Protein AF-A0A0Q7EI76-F1 (afdb_monomer_lite)

Secondary structure (DSSP, 8-state):
----------------SEEEPS--BSSHHHHHHTPPPPPGGGB-TTS-B-SEEEEEEEE-SSSEEEEEEEE-TTSEEEEEETTT--B--TTSTTEEEEEE-PPPPP--PPPP---

Sequence (115 aa):
MSVFVSIAVASTAAAGIVWISRGSYSTAEEAHRNRAAAPARCLDDSGANACVAGLIAERGREGIMWSPVWATADSVTVCVDGVTAHRTGCDAPGAVRTIHIPPPTPLKSSPTPTP

Foldseek 3Di:
DDDDDDDPPPPPDPPAQKDWDDDKAPWQVVQVVPDDDDDPVQADPVGDGQWDWAWAWDQDPVGTIITTMTGHPPFDWFWAQRGPRHTDDCPDPRITIHTDDDPPDPPPPDPDPDD

pLDDT: mean 71.31, std 17.69, range [35.56, 90.12]

Structure (mmCIF, N/CA/C/O backbone):
data_AF-A0A0Q7EI76-F1
#
_entry.id   AF-A0A0Q7EI76-F1
#
loop_
_atom_site.group_PDB
_atom_site.id
_atom_site.type_symbol
_atom_site.label_atom_id
_atom_site.label_alt_id
_atom_site.label_comp_id
_atom_site.label_asym_id
_atom_site.label_entity_id
_atom_site.label_seq_id
_atom_site.pdbx_PDB_ins_code
_atom_site.Cartn_x
_atom_site.Cartn_y
_atom_site.Cartn_z
_atom_site.occupancy
_atom_site.B_iso_or_equiv
_atom_site.auth_seq_id
_atom_site.auth_comp_id
_atom_site.auth_asym_id
_atom_site.auth_atom_id
_atom_site.pdbx_PDB_model_num
ATOM 1 N N . MET A 1 1 ? 50.879 -29.923 3.669 1.00 36.25 1 MET A N 1
ATOM 2 C CA . MET A 1 1 ? 50.605 -28.512 3.323 1.00 36.25 1 MET A CA 1
ATOM 3 C C . MET A 1 1 ? 49.227 -28.470 2.689 1.00 36.25 1 MET A C 1
ATOM 5 O O . MET A 1 1 ? 49.097 -28.953 1.576 1.00 36.25 1 MET A O 1
ATOM 9 N N . SER A 1 2 ? 48.207 -27.989 3.400 1.00 35.56 2 SER A N 1
ATOM 10 C CA . SER A 1 2 ? 46.847 -27.878 2.854 1.00 35.56 2 SER A CA 1
ATOM 11 C C . SER A 1 2 ? 46.407 -26.424 2.944 1.00 35.56 2 SER A C 1
ATOM 13 O O . SER A 1 2 ? 46.380 -25.847 4.028 1.00 35.56 2 SER A O 1
ATOM 15 N N . VAL A 1 3 ? 46.147 -25.830 1.782 1.00 37.53 3 VAL A N 1
ATOM 16 C CA . VAL A 1 3 ? 45.704 -24.445 1.610 1.00 37.53 3 VAL A CA 1
ATOM 17 C C . VAL A 1 3 ? 44.208 -24.385 1.910 1.00 37.53 3 VAL A C 1
ATOM 19 O O . VAL A 1 3 ? 43.429 -25.092 1.276 1.00 37.53 3 VAL A O 1
ATOM 22 N N . PHE A 1 4 ? 43.800 -23.551 2.866 1.00 37.28 4 PHE A N 1
ATOM 23 C CA . PHE A 1 4 ? 42.390 -23.236 3.086 1.00 37.28 4 PHE A CA 1
ATOM 24 C C . PHE A 1 4 ? 42.001 -22.048 2.201 1.00 37.28 4 PHE A C 1
ATOM 26 O O . PHE A 1 4 ? 42.529 -20.949 2.355 1.00 37.28 4 PHE A O 1
ATOM 33 N N . VAL A 1 5 ? 41.087 -22.284 1.259 1.00 40.53 5 VAL A N 1
ATOM 34 C CA . VAL A 1 5 ? 40.412 -21.229 0.497 1.00 40.53 5 VAL A CA 1
ATOM 35 C C . VAL A 1 5 ? 39.282 -20.687 1.367 1.00 40.53 5 VAL A C 1
ATOM 37 O O . VAL A 1 5 ? 38.288 -21.370 1.605 1.00 40.53 5 VAL A O 1
ATOM 40 N N . SER A 1 6 ? 39.441 -19.460 1.857 1.00 38.81 6 SER A N 1
ATOM 41 C CA . SER A 1 6 ? 38.377 -18.738 2.552 1.00 38.81 6 SER A CA 1
ATOM 42 C C . SER A 1 6 ? 37.408 -18.162 1.524 1.00 38.81 6 SER A C 1
ATOM 44 O O . SER A 1 6 ? 37.702 -17.162 0.873 1.00 38.81 6 SER A O 1
ATOM 46 N N . ILE A 1 7 ? 36.242 -18.788 1.376 1.00 44.19 7 ILE A N 1
ATOM 47 C CA . ILE A 1 7 ? 35.116 -18.181 0.665 1.00 44.19 7 ILE A CA 1
ATOM 48 C C . ILE A 1 7 ? 34.524 -17.136 1.612 1.00 44.19 7 ILE A C 1
ATOM 50 O O . ILE A 1 7 ? 33.864 -17.475 2.593 1.00 44.19 7 ILE A O 1
ATOM 54 N N . ALA A 1 8 ? 34.797 -15.860 1.349 1.00 39.56 8 ALA A N 1
ATOM 55 C CA . ALA A 1 8 ? 34.111 -14.770 2.023 1.00 39.56 8 ALA A CA 1
ATOM 56 C C . ALA A 1 8 ? 32.652 -14.755 1.545 1.00 39.56 8 ALA A C 1
ATOM 58 O O . ALA A 1 8 ? 32.355 -14.309 0.438 1.00 39.56 8 ALA A O 1
ATOM 59 N N . VAL A 1 9 ? 31.735 -15.266 2.366 1.00 44.03 9 VAL A N 1
ATOM 60 C CA . VAL A 1 9 ? 30.308 -15.015 2.166 1.00 44.03 9 VAL A CA 1
ATOM 61 C C . VAL A 1 9 ? 30.071 -13.569 2.583 1.00 44.03 9 VAL A C 1
ATOM 63 O O . VAL A 1 9 ? 30.147 -13.232 3.764 1.00 44.03 9 VAL A O 1
ATOM 66 N N . ALA A 1 10 ? 29.847 -12.698 1.602 1.00 38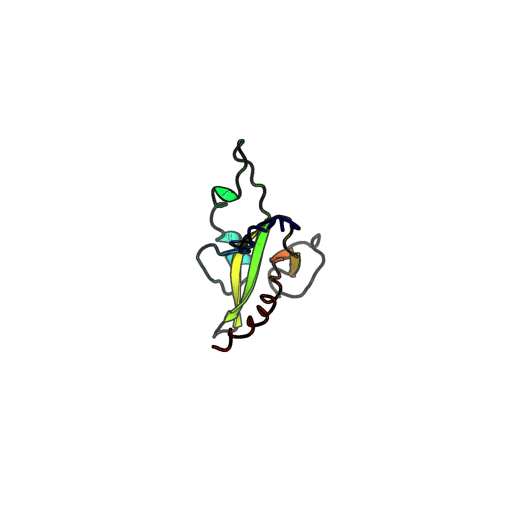.19 10 ALA A N 1
ATOM 67 C CA . ALA A 1 10 ? 29.403 -11.340 1.852 1.00 38.19 10 ALA A CA 1
ATOM 68 C C . ALA A 1 10 ? 28.037 -11.409 2.542 1.00 38.19 10 ALA A C 1
ATOM 70 O O . ALA A 1 10 ? 27.027 -11.738 1.922 1.00 38.19 10 ALA A O 1
ATOM 71 N N . SER A 1 11 ? 28.013 -11.130 3.841 1.00 39.22 11 SER A N 1
ATOM 72 C CA . SER A 1 11 ? 26.775 -10.912 4.576 1.00 39.22 11 SER A CA 1
ATOM 73 C C . SER A 1 11 ? 26.128 -9.642 4.036 1.00 39.22 11 SER A C 1
ATOM 75 O O . SER A 1 11 ? 26.438 -8.538 4.483 1.00 39.22 11 SER A O 1
ATOM 77 N N . THR A 1 12 ? 25.226 -9.772 3.065 1.00 41.28 12 THR A N 1
ATOM 78 C CA . THR A 1 12 ? 24.256 -8.716 2.797 1.00 41.28 12 THR A CA 1
ATOM 79 C C . THR A 1 12 ? 23.393 -8.601 4.040 1.00 41.28 12 THR A C 1
ATOM 81 O O . THR A 1 12 ? 22.529 -9.440 4.298 1.00 41.28 12 THR A O 1
ATOM 84 N N . ALA A 1 13 ? 23.659 -7.570 4.840 1.00 40.22 13 ALA A N 1
ATOM 85 C CA . ALA A 1 13 ? 22.666 -7.041 5.754 1.00 40.22 13 ALA A CA 1
ATOM 86 C C . ALA A 1 13 ? 21.336 -6.965 4.992 1.00 40.22 13 ALA A C 1
ATOM 88 O O . ALA A 1 13 ? 21.314 -6.465 3.865 1.00 40.22 13 ALA A O 1
ATOM 89 N N . ALA A 1 14 ? 20.250 -7.478 5.571 1.00 41.28 14 ALA A N 1
ATOM 90 C CA . ALA A 1 14 ? 18.901 -7.286 5.049 1.00 41.28 14 ALA A CA 1
ATOM 91 C C . ALA A 1 14 ? 18.532 -5.795 5.171 1.00 41.28 14 ALA A C 1
ATOM 93 O O . ALA A 1 14 ? 17.794 -5.369 6.056 1.00 41.28 14 ALA A O 1
ATOM 94 N N . ALA A 1 15 ? 19.143 -4.970 4.328 1.00 41.75 15 ALA A N 1
ATOM 95 C CA . ALA A 1 15 ? 18.955 -3.540 4.267 1.00 41.75 15 ALA A CA 1
ATOM 96 C C . ALA A 1 15 ? 17.793 -3.263 3.306 1.00 41.75 15 ALA A C 1
ATOM 98 O O . ALA A 1 15 ? 17.984 -3.122 2.104 1.00 41.75 15 ALA A O 1
ATOM 99 N N . GLY A 1 16 ? 16.585 -3.184 3.869 1.00 53.97 16 GLY A N 1
ATOM 100 C CA . GLY A 1 16 ? 15.403 -2.625 3.209 1.00 53.97 16 GLY A CA 1
ATOM 101 C C . GLY A 1 16 ? 14.515 -3.653 2.515 1.00 53.97 16 GLY A C 1
ATOM 102 O O . GLY A 1 16 ? 14.539 -3.765 1.301 1.00 53.97 16 GLY A O 1
ATOM 103 N N . ILE A 1 17 ? 13.693 -4.366 3.285 1.00 66.62 17 ILE A N 1
ATOM 104 C CA . ILE A 1 17 ? 12.576 -5.163 2.738 1.00 66.62 17 ILE A CA 1
ATOM 105 C C . ILE A 1 17 ? 11.302 -4.304 2.687 1.00 66.62 17 ILE A C 1
ATOM 107 O O . ILE A 1 17 ? 10.464 -4.452 1.804 1.00 66.62 17 ILE A O 1
ATOM 111 N N . VAL A 1 18 ? 11.182 -3.340 3.608 1.00 71.00 18 VAL A N 1
ATOM 112 C CA . VAL A 1 18 ? 10.023 -2.453 3.727 1.00 71.00 18 VAL A CA 1
ATOM 113 C C . VAL A 1 18 ? 10.476 -1.023 3.969 1.00 71.00 18 VAL A C 1
ATOM 115 O O . VAL A 1 18 ? 11.378 -0.761 4.766 1.00 71.00 18 VAL A O 1
ATOM 118 N N . TRP A 1 19 ? 9.822 -0.087 3.293 1.00 76.88 19 TRP A N 1
ATOM 119 C CA . TRP A 1 19 ? 10.089 1.333 3.412 1.00 76.88 19 TRP A CA 1
ATOM 120 C C . TRP A 1 19 ? 8.826 2.094 3.738 1.00 76.88 19 TRP A C 1
ATOM 122 O O . TRP A 1 19 ? 7.877 2.133 2.953 1.00 76.88 19 TRP A O 1
ATOM 132 N N . ILE A 1 20 ? 8.861 2.731 4.900 1.00 78.56 20 ILE A N 1
ATOM 133 C CA . ILE A 1 20 ? 7.754 3.515 5.413 1.00 78.56 20 ILE A CA 1
ATOM 134 C C . ILE A 1 20 ? 7.755 4.875 4.721 1.00 78.56 20 ILE A C 1
ATOM 136 O O . ILE A 1 20 ? 8.723 5.634 4.795 1.00 78.56 20 ILE A O 1
ATOM 140 N N . SER A 1 21 ? 6.672 5.162 4.003 1.00 77.19 21 SER A N 1
ATOM 141 C CA . SER A 1 21 ? 6.391 6.518 3.541 1.00 77.19 21 SER A CA 1
ATOM 142 C C . SER A 1 21 ? 5.934 7.379 4.718 1.00 77.19 21 SER A C 1
ATOM 144 O O . SER A 1 21 ? 5.438 6.865 5.716 1.00 77.19 21 SER A O 1
ATOM 146 N N . ARG A 1 22 ? 6.167 8.694 4.644 1.00 79.19 22 ARG A N 1
ATOM 147 C CA . ARG A 1 22 ? 5.867 9.600 5.762 1.00 79.19 22 ARG A CA 1
ATOM 148 C C . ARG A 1 22 ? 4.382 9.549 6.128 1.00 79.19 22 ARG A C 1
ATOM 150 O O . ARG A 1 22 ? 3.539 9.526 5.240 1.00 79.19 22 ARG A O 1
ATOM 157 N N . GLY A 1 23 ? 4.105 9.646 7.426 1.00 82.56 23 GLY A N 1
ATOM 158 C CA . GLY A 1 23 ? 2.753 9.754 7.968 1.00 82.56 23 GLY A CA 1
ATOM 159 C C . GLY A 1 23 ? 2.308 8.496 8.707 1.00 82.56 23 GLY A C 1
ATOM 160 O O . GLY A 1 23 ? 2.720 7.384 8.389 1.00 82.56 23 GLY A O 1
ATOM 161 N N . SER A 1 24 ? 1.475 8.703 9.719 1.00 87.50 24 SER A N 1
ATOM 162 C CA . SER A 1 24 ? 0.798 7.653 10.468 1.00 87.50 24 SER A CA 1
ATOM 163 C C . SER A 1 24 ? -0.639 8.112 10.679 1.00 87.50 24 SER A C 1
ATOM 165 O O . SER A 1 24 ? -0.856 9.249 11.099 1.00 87.50 24 SER A O 1
ATOM 167 N N . TYR A 1 25 ? -1.601 7.265 10.328 1.00 89.69 25 TYR A N 1
ATOM 168 C CA . TYR A 1 25 ? -3.006 7.647 10.183 1.00 89.69 25 TYR A CA 1
ATOM 169 C C . TYR A 1 25 ? -3.897 6.776 11.059 1.00 89.69 25 TYR A C 1
ATOM 171 O O . TYR A 1 25 ? -3.565 5.626 11.340 1.00 89.69 25 TYR A O 1
ATOM 179 N N . SER A 1 26 ? -5.041 7.305 11.483 1.00 88.25 26 SER A N 1
ATOM 180 C CA . SER A 1 26 ? -5.964 6.577 12.363 1.00 88.25 26 SER A CA 1
ATOM 181 C C . SER A 1 26 ? -6.775 5.508 11.622 1.00 88.25 26 SER A C 1
ATOM 183 O O . SER A 1 26 ? -7.326 4.609 12.253 1.00 88.25 26 SER A O 1
ATOM 185 N N . THR A 1 27 ? -6.813 5.553 10.285 1.00 85.44 27 THR A N 1
ATOM 186 C CA . THR A 1 27 ? -7.506 4.563 9.448 1.00 85.44 27 THR A CA 1
ATOM 187 C C . THR A 1 27 ? -6.622 4.052 8.309 1.00 85.44 27 THR A C 1
ATOM 189 O O . THR A 1 27 ? -5.779 4.777 7.770 1.00 85.44 27 THR A O 1
ATOM 192 N N . ALA A 1 28 ? -6.830 2.794 7.908 1.00 84.38 28 ALA A N 1
ATOM 193 C CA . ALA A 1 28 ? -6.106 2.190 6.789 1.00 84.38 28 ALA A CA 1
ATOM 194 C C . ALA A 1 28 ? -6.429 2.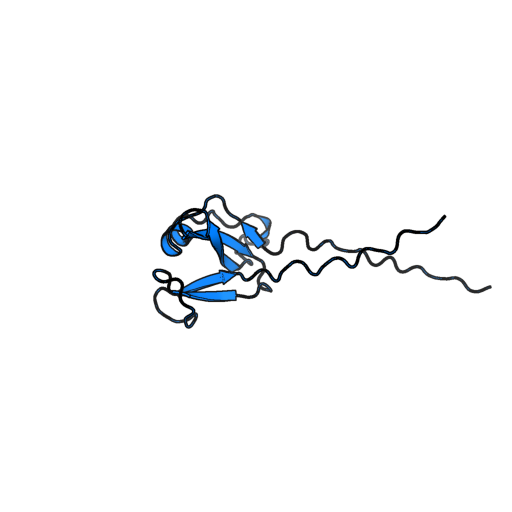893 5.461 1.00 84.38 28 ALA A C 1
ATOM 196 O O . ALA A 1 28 ? -5.552 3.094 4.622 1.00 84.38 28 ALA A O 1
ATOM 197 N N . GLU A 1 29 ? -7.680 3.311 5.280 1.00 83.75 29 GLU A N 1
ATOM 198 C CA . GLU A 1 29 ? -8.120 4.037 4.091 1.00 83.75 29 GLU A CA 1
ATOM 199 C C . GLU A 1 29 ? -7.416 5.399 3.943 1.00 83.75 29 GLU A C 1
ATOM 201 O O . GLU A 1 29 ? -6.932 5.747 2.863 1.00 83.75 29 GLU A O 1
ATOM 206 N N . GLU A 1 30 ? -7.292 6.160 5.034 1.00 87.38 30 GLU A N 1
ATOM 207 C CA . GLU A 1 30 ? -6.557 7.426 5.034 1.00 87.38 30 GLU A CA 1
ATOM 208 C C . GLU A 1 30 ? -5.068 7.217 4.740 1.00 87.38 30 GLU A C 1
ATOM 210 O O . GLU A 1 30 ? -4.506 7.931 3.905 1.00 87.38 30 GLU A O 1
ATOM 215 N N . ALA A 1 31 ? -4.448 6.196 5.339 1.00 88.75 31 ALA A N 1
ATOM 216 C CA . ALA A 1 31 ? -3.068 5.835 5.029 1.00 88.75 31 ALA A CA 1
ATOM 217 C C . ALA A 1 31 ? -2.886 5.446 3.556 1.00 88.75 31 ALA A C 1
ATOM 219 O O . ALA A 1 31 ? -1.883 5.801 2.937 1.00 88.75 31 ALA A O 1
ATOM 220 N N . HIS A 1 32 ? -3.859 4.744 2.971 1.00 84.56 32 HIS A N 1
ATOM 221 C CA . HIS A 1 32 ? -3.823 4.364 1.564 1.00 84.56 32 HIS A CA 1
ATOM 222 C C . HIS A 1 32 ? -3.885 5.585 0.637 1.00 84.56 32 HIS A C 1
ATOM 224 O O . HIS A 1 32 ? -3.078 5.683 -0.288 1.00 84.56 32 HIS A O 1
ATOM 230 N N . ARG A 1 33 ? -4.790 6.535 0.912 1.00 88.50 33 ARG A N 1
ATOM 231 C CA . ARG A 1 33 ? -4.937 7.772 0.124 1.00 88.50 33 ARG A CA 1
ATOM 232 C C . ARG A 1 33 ? -3.730 8.703 0.216 1.00 88.50 33 ARG A C 1
ATOM 234 O O . ARG A 1 33 ? -3.431 9.391 -0.753 1.00 88.50 33 ARG A O 1
ATOM 241 N N . ASN A 1 34 ? -3.039 8.724 1.354 1.00 90.12 34 ASN A N 1
ATOM 242 C CA . ASN A 1 34 ? -1.891 9.604 1.589 1.00 90.12 34 ASN A CA 1
ATOM 243 C C . ASN A 1 34 ? -0.533 8.946 1.289 1.00 90.12 34 ASN A C 1
ATOM 245 O O . ASN A 1 34 ? 0.518 9.438 1.704 1.00 90.12 34 ASN A O 1
ATOM 249 N N . ARG A 1 35 ? -0.525 7.821 0.571 1.00 87.00 35 ARG A N 1
ATOM 250 C CA . ARG A 1 35 ? 0.710 7.123 0.219 1.00 87.00 35 ARG A CA 1
ATOM 251 C C . ARG A 1 35 ? 1.578 7.983 -0.703 1.00 87.00 35 ARG A C 1
ATOM 253 O O . ARG A 1 35 ? 1.138 8.427 -1.761 1.00 87.00 35 ARG A O 1
ATOM 260 N N . ALA A 1 36 ? 2.846 8.155 -0.332 1.00 88.19 36 ALA A N 1
ATOM 261 C CA . ALA A 1 36 ? 3.824 8.805 -1.200 1.00 88.19 36 ALA A CA 1
ATOM 262 C C . ALA A 1 36 ? 4.114 7.962 -2.455 1.00 88.19 36 ALA A C 1
ATOM 264 O O . ALA A 1 36 ? 3.995 6.733 -2.433 1.00 88.19 36 ALA A O 1
ATOM 265 N N . ALA A 1 37 ? 4.565 8.620 -3.526 1.00 88.19 37 ALA A N 1
ATOM 266 C CA . ALA A 1 37 ? 5.026 7.947 -4.738 1.00 88.19 37 ALA A CA 1
ATOM 267 C C . ALA A 1 37 ? 6.064 6.852 -4.430 1.00 88.19 37 ALA A C 1
ATOM 269 O O . ALA A 1 37 ? 6.802 6.934 -3.440 1.00 88.19 37 ALA A O 1
ATOM 270 N N . ALA A 1 38 ? 6.114 5.828 -5.286 1.00 85.62 38 ALA A N 1
ATOM 271 C CA . ALA A 1 38 ? 7.090 4.757 -5.152 1.00 85.62 38 ALA A CA 1
ATOM 272 C C . ALA A 1 38 ? 8.516 5.343 -5.155 1.00 85.62 38 ALA A C 1
ATOM 274 O O . ALA A 1 38 ? 8.832 6.191 -5.994 1.00 85.62 38 ALA A O 1
ATOM 275 N N . PRO A 1 39 ? 9.385 4.940 -4.212 1.00 85.38 39 PRO A N 1
ATOM 276 C CA . PRO A 1 39 ? 10.768 5.398 -4.197 1.00 85.38 39 PRO A CA 1
ATOM 277 C C . PRO A 1 39 ? 11.501 4.883 -5.442 1.00 85.38 39 PRO A C 1
ATOM 279 O O . PRO A 1 39 ? 11.177 3.809 -5.933 1.00 85.38 39 PRO A O 1
ATOM 282 N N . ALA A 1 40 ? 12.535 5.589 -5.913 1.00 86.62 40 ALA A N 1
ATOM 283 C CA . ALA A 1 40 ? 13.234 5.256 -7.166 1.00 86.62 40 ALA A CA 1
ATOM 284 C C . ALA A 1 40 ? 13.712 3.794 -7.258 1.00 86.62 40 ALA A C 1
ATOM 286 O O . ALA A 1 40 ? 13.629 3.184 -8.310 1.00 86.62 40 ALA A O 1
ATOM 287 N N . ARG A 1 41 ? 14.131 3.197 -6.138 1.00 82.69 41 ARG A N 1
ATOM 288 C CA . ARG A 1 41 ? 14.526 1.776 -6.046 1.00 82.69 41 ARG A CA 1
ATOM 289 C C . ARG A 1 41 ? 13.404 0.766 -6.329 1.00 82.69 41 ARG A C 1
ATOM 291 O O . ARG A 1 41 ? 13.679 -0.417 -6.461 1.00 82.69 41 ARG A O 1
ATOM 298 N N . CYS A 1 42 ? 12.152 1.212 -6.306 1.00 84.69 42 CYS A N 1
ATOM 299 C CA . CYS A 1 42 ? 10.991 0.409 -6.661 1.00 84.69 42 CYS A CA 1
ATOM 300 C C . CYS A 1 42 ? 10.649 0.521 -8.145 1.00 84.69 42 CYS A C 1
ATOM 302 O O . CYS A 1 42 ? 9.743 -0.172 -8.589 1.00 84.69 42 CYS A O 1
ATOM 304 N N . LEU A 1 43 ? 11.325 1.394 -8.891 1.00 87.50 43 LEU A N 1
ATOM 305 C CA . LEU A 1 43 ? 11.121 1.573 -10.319 1.00 87.50 43 LEU A CA 1
ATOM 306 C C . LEU A 1 43 ? 12.189 0.776 -11.074 1.00 87.50 43 LEU A C 1
ATOM 308 O O . LEU A 1 43 ? 13.359 0.807 -10.694 1.00 87.50 43 LEU A O 1
ATOM 312 N N . ASP A 1 44 ? 11.785 0.055 -12.114 1.00 83.00 44 ASP A N 1
ATOM 313 C CA . ASP A 1 44 ? 12.715 -0.563 -13.061 1.00 83.00 44 ASP A CA 1
ATOM 314 C C . ASP A 1 44 ? 13.248 0.458 -14.085 1.00 83.00 44 ASP A C 1
ATOM 316 O O . ASP A 1 44 ? 12.896 1.641 -14.054 1.00 83.00 44 ASP A O 1
ATOM 320 N N . ASP A 1 45 ? 14.084 0.001 -15.020 1.00 85.56 45 ASP A N 1
ATOM 321 C CA . ASP A 1 45 ? 14.699 0.852 -16.050 1.00 85.56 45 ASP A CA 1
ATOM 322 C C . ASP A 1 45 ? 13.673 1.523 -16.986 1.00 85.56 45 ASP A C 1
ATOM 324 O O . ASP A 1 45 ? 13.985 2.514 -17.647 1.00 85.56 45 ASP A O 1
ATOM 328 N N . SER A 1 46 ? 12.438 1.009 -17.037 1.00 87.81 46 SER A N 1
ATOM 329 C CA . SER A 1 46 ? 11.323 1.596 -17.789 1.00 87.81 46 SER A CA 1
ATOM 330 C C . SER A 1 46 ? 10.472 2.565 -16.959 1.00 87.81 46 SER A C 1
ATOM 332 O O . SER A 1 46 ? 9.564 3.206 -17.490 1.00 87.81 46 SER A O 1
ATOM 334 N N . GLY A 1 47 ? 10.761 2.694 -15.661 1.00 83.00 47 GLY A N 1
ATOM 335 C CA . GLY A 1 47 ? 9.977 3.474 -14.710 1.00 83.00 47 GLY A CA 1
ATOM 336 C C . GLY A 1 47 ? 8.749 2.739 -14.165 1.00 83.00 47 GLY A C 1
ATOM 337 O O . GLY A 1 47 ? 7.935 3.356 -13.474 1.00 83.00 47 GLY A O 1
ATOM 338 N N . ALA A 1 48 ? 8.587 1.443 -14.450 1.00 84.50 48 ALA A N 1
ATOM 339 C CA . ALA A 1 48 ? 7.487 0.650 -13.919 1.00 84.50 48 ALA A CA 1
ATOM 340 C C . ALA A 1 48 ? 7.771 0.211 -12.475 1.00 84.50 48 ALA A C 1
ATOM 342 O O . ALA A 1 48 ? 8.890 -0.139 -12.107 1.00 84.50 48 ALA A O 1
ATOM 343 N N . ASN A 1 49 ? 6.737 0.249 -11.631 1.00 84.06 49 ASN A N 1
ATOM 344 C CA . ASN A 1 49 ? 6.868 -0.095 -10.220 1.00 84.06 49 ASN A CA 1
ATOM 345 C C . ASN A 1 49 ? 6.899 -1.622 -10.009 1.00 84.06 49 ASN A C 1
ATOM 347 O O . ASN A 1 49 ? 5.893 -2.298 -10.216 1.00 84.06 49 ASN A O 1
ATOM 351 N N . ALA A 1 50 ? 8.026 -2.129 -9.510 1.00 83.69 50 ALA A N 1
ATOM 352 C CA . ALA A 1 50 ? 8.270 -3.528 -9.160 1.00 83.69 50 ALA A CA 1
ATOM 353 C C . ALA A 1 50 ? 7.984 -3.857 -7.678 1.00 83.69 50 ALA A C 1
ATOM 355 O O . ALA A 1 50 ? 8.009 -5.022 -7.280 1.00 83.69 50 ALA A O 1
ATOM 356 N N . CYS A 1 51 ? 7.710 -2.850 -6.842 1.00 85.19 51 CYS A N 1
ATOM 357 C CA . CYS A 1 51 ? 7.367 -3.046 -5.434 1.00 85.19 51 CYS A CA 1
ATOM 358 C C . CYS A 1 51 ? 5.865 -3.258 -5.215 1.00 85.19 51 CYS A C 1
ATOM 360 O O . CYS A 1 51 ? 5.008 -2.778 -5.962 1.00 85.19 51 CYS A O 1
ATOM 362 N N . VAL A 1 52 ? 5.539 -3.888 -4.090 1.00 82.31 52 VAL A N 1
ATOM 363 C CA . VAL A 1 52 ? 4.178 -3.995 -3.575 1.00 82.31 52 VAL A CA 1
ATOM 364 C C . VAL A 1 52 ? 3.890 -2.817 -2.657 1.00 82.31 52 VAL A C 1
ATOM 366 O O . VAL A 1 52 ? 4.630 -2.516 -1.720 1.00 82.31 52 VAL A O 1
ATOM 369 N N . ALA A 1 53 ? 2.772 -2.157 -2.922 1.00 84.94 53 ALA A N 1
ATOM 370 C CA . ALA A 1 53 ? 2.258 -1.109 -2.066 1.00 84.94 53 ALA A CA 1
ATOM 371 C C . ALA A 1 53 ? 1.407 -1.729 -0.947 1.00 84.94 53 ALA A C 1
ATOM 373 O O . ALA A 1 53 ? 0.495 -2.514 -1.219 1.00 84.94 53 ALA A O 1
ATOM 374 N N . GLY A 1 54 ? 1.661 -1.351 0.303 1.00 86.31 54 GLY A N 1
ATOM 375 C CA . GLY A 1 54 ? 0.932 -1.882 1.453 1.00 86.31 54 GLY A CA 1
ATOM 376 C C . GLY A 1 54 ? 0.835 -0.888 2.601 1.00 86.31 54 GLY A C 1
ATOM 377 O O . GLY A 1 54 ? 1.091 0.305 2.418 1.00 86.31 54 GLY A O 1
ATOM 378 N N . LEU A 1 55 ? 0.429 -1.383 3.766 1.00 87.44 55 LEU A N 1
ATOM 379 C CA . LEU A 1 55 ? 0.376 -0.655 5.031 1.00 87.44 55 LEU A CA 1
ATOM 380 C C . LEU A 1 55 ? 0.997 -1.496 6.157 1.00 87.44 55 LEU A C 1
ATOM 382 O O . LEU A 1 55 ? 0.908 -2.722 6.137 1.00 87.44 55 LEU A O 1
ATOM 386 N N . ILE A 1 56 ? 1.562 -0.848 7.168 1.00 84.25 56 ILE A N 1
ATOM 387 C CA . ILE A 1 56 ? 1.875 -1.474 8.457 1.00 84.25 56 ILE A CA 1
ATOM 388 C C . ILE A 1 56 ? 0.873 -0.944 9.478 1.00 84.25 56 ILE A C 1
ATOM 390 O O . ILE A 1 56 ? 0.658 0.264 9.565 1.00 84.25 56 ILE A O 1
ATOM 394 N N . ALA A 1 57 ? 0.265 -1.856 10.231 1.00 83.62 57 ALA A N 1
ATOM 395 C CA . ALA A 1 57 ? -0.558 -1.534 11.386 1.00 83.62 57 ALA A CA 1
ATOM 396 C C . ALA A 1 57 ? 0.306 -1.610 12.648 1.00 83.62 57 ALA A C 1
ATOM 398 O O . ALA A 1 57 ? 0.866 -2.665 12.948 1.00 83.62 57 ALA A O 1
ATOM 399 N N . GLU A 1 58 ? 0.396 -0.520 13.400 1.00 80.56 58 GLU A N 1
ATOM 400 C CA . GLU A 1 58 ? 1.148 -0.455 14.654 1.00 80.56 58 GLU A CA 1
ATOM 401 C C . GLU A 1 58 ? 0.250 0.042 15.782 1.00 80.56 58 GLU A C 1
ATOM 403 O O . GLU A 1 58 ? -0.648 0.854 15.576 1.00 80.56 58 GLU A O 1
ATOM 408 N N . ARG A 1 59 ? 0.478 -0.427 17.010 1.00 79.25 59 ARG A N 1
ATOM 409 C CA . ARG A 1 59 ? -0.231 0.119 18.171 1.00 79.25 59 ARG A CA 1
ATOM 410 C C . ARG A 1 59 ? 0.368 1.486 18.520 1.00 79.25 59 ARG A C 1
ATOM 412 O O . ARG A 1 59 ? 1.482 1.558 19.032 1.00 79.25 59 ARG A O 1
ATOM 419 N N . GLY A 1 60 ? -0.383 2.552 18.263 1.00 76.50 60 GLY A N 1
ATOM 420 C CA . GLY A 1 60 ? -0.104 3.907 18.731 1.00 76.50 60 GLY A CA 1
ATOM 421 C C . GLY A 1 60 ? -0.727 4.198 20.100 1.00 76.50 60 GLY A C 1
ATOM 422 O O . GLY A 1 60 ? -1.337 3.331 20.728 1.00 76.50 60 GLY A O 1
ATOM 423 N N . ARG A 1 61 ? -0.583 5.445 20.571 1.00 77.62 61 ARG A N 1
ATOM 424 C CA . ARG A 1 61 ? -1.148 5.889 21.863 1.00 77.62 61 ARG A CA 1
ATOM 425 C C . ARG A 1 61 ? -2.678 5.895 21.886 1.00 77.62 61 ARG A C 1
ATOM 427 O O . ARG A 1 61 ? -3.256 5.644 22.935 1.00 77.62 61 ARG A O 1
ATOM 434 N N . GLU A 1 62 ? -3.306 6.180 20.751 1.00 80.06 62 GLU A N 1
ATOM 435 C CA . GLU A 1 62 ? -4.760 6.374 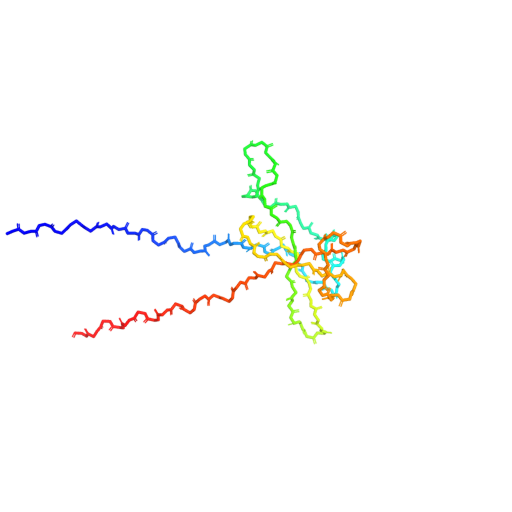20.632 1.00 80.06 62 GLU A CA 1
ATOM 436 C C . GLU A 1 62 ? -5.484 5.160 20.024 1.00 80.06 62 GLU A C 1
ATOM 438 O O . GLU A 1 62 ? -6.707 5.146 19.939 1.00 80.06 62 GLU A O 1
ATOM 443 N N . GLY A 1 63 ? -4.750 4.121 19.612 1.00 82.56 63 GLY A N 1
ATOM 444 C CA . GLY A 1 63 ? -5.316 2.962 18.926 1.00 82.56 63 GLY A CA 1
ATOM 445 C C . GLY A 1 63 ? -4.348 2.343 17.925 1.00 82.56 63 GLY A C 1
ATOM 446 O O . GLY A 1 63 ? -3.135 2.525 18.024 1.00 82.56 63 GLY A O 1
ATOM 447 N N . ILE A 1 64 ? -4.876 1.581 16.967 1.00 83.38 64 ILE A N 1
ATOM 448 C CA . ILE A 1 64 ? -4.080 1.104 15.831 1.00 83.38 64 ILE A CA 1
ATOM 449 C C . ILE A 1 64 ? -3.855 2.275 14.876 1.00 83.38 64 ILE A C 1
ATOM 451 O O . ILE A 1 64 ? -4.808 2.912 14.439 1.00 83.38 64 ILE A O 1
ATOM 455 N N . MET A 1 65 ? -2.594 2.519 14.546 1.00 87.00 65 MET A N 1
ATOM 456 C CA . MET A 1 65 ? -2.153 3.512 13.581 1.00 87.00 65 MET A CA 1
ATOM 457 C C . MET A 1 65 ? -1.619 2.818 12.331 1.00 87.00 65 MET A C 1
ATOM 459 O O . MET A 1 65 ? -1.020 1.743 12.402 1.00 87.00 65 MET A O 1
ATOM 463 N N . TRP A 1 66 ? -1.828 3.447 11.183 1.00 88.12 66 TRP A N 1
ATOM 464 C CA . TRP A 1 66 ? -1.546 2.886 9.870 1.00 88.12 66 TRP A CA 1
ATOM 465 C C . TRP A 1 66 ? -0.466 3.696 9.177 1.00 88.12 66 TRP A C 1
ATOM 467 O O . TRP A 1 66 ? -0.635 4.890 8.936 1.00 88.12 66 TRP A O 1
ATOM 477 N N . SER A 1 67 ? 0.629 3.034 8.829 1.00 89.00 67 SER A N 1
ATOM 478 C CA . SER A 1 67 ? 1.766 3.646 8.146 1.00 89.00 67 SER A CA 1
ATOM 479 C C . SER A 1 67 ? 1.844 3.099 6.719 1.00 89.00 67 SER A C 1
ATOM 481 O O . SER A 1 67 ? 1.979 1.884 6.544 1.00 89.00 67 SER A O 1
ATOM 483 N N . PRO A 1 68 ? 1.735 3.938 5.674 1.00 89.38 68 PRO A N 1
ATOM 484 C CA . PRO A 1 68 ? 1.834 3.468 4.302 1.00 89.38 68 PRO A CA 1
ATOM 485 C C . PRO A 1 68 ? 3.261 3.063 3.960 1.00 89.38 68 PRO A C 1
ATOM 487 O O . PRO A 1 68 ? 4.220 3.757 4.308 1.00 89.38 68 PRO A O 1
ATOM 490 N N . VAL A 1 69 ? 3.407 1.946 3.249 1.00 87.88 69 VAL A N 1
ATOM 491 C CA . VAL A 1 69 ? 4.718 1.386 2.919 1.00 87.88 69 VAL A CA 1
ATOM 492 C C . VAL A 1 69 ? 4.818 0.914 1.476 1.00 87.88 69 VAL A C 1
ATOM 494 O O . VAL A 1 69 ? 3.826 0.547 0.840 1.00 87.88 69 VAL A O 1
ATOM 497 N N . TRP A 1 70 ? 6.055 0.876 0.998 1.00 86.44 70 TRP A N 1
ATOM 498 C CA . TRP A 1 70 ? 6.470 0.129 -0.181 1.00 86.44 70 TRP A CA 1
ATOM 499 C C . TRP A 1 70 ? 7.340 -1.031 0.274 1.00 86.44 70 TRP A C 1
ATOM 501 O O . TRP A 1 70 ? 8.183 -0.844 1.150 1.00 86.44 70 TRP A O 1
ATOM 511 N N . ALA A 1 71 ? 7.152 -2.208 -0.304 1.00 82.12 71 ALA A N 1
ATOM 512 C CA . ALA A 1 71 ? 7.977 -3.363 0.004 1.00 82.12 71 ALA A CA 1
ATOM 513 C C . ALA A 1 71 ? 8.295 -4.177 -1.241 1.00 82.12 71 ALA A C 1
ATOM 515 O O . ALA A 1 71 ? 7.619 -4.075 -2.266 1.00 82.12 71 ALA A O 1
ATOM 516 N N . THR A 1 72 ? 9.331 -4.992 -1.142 1.00 78.19 72 THR A N 1
ATOM 517 C CA . THR A 1 72 ? 9.700 -5.947 -2.183 1.00 78.19 72 THR A CA 1
ATOM 518 C C . THR A 1 72 ? 8.633 -7.042 -2.325 1.00 78.19 72 THR A C 1
ATOM 520 O O . THR A 1 72 ? 7.878 -7.328 -1.391 1.00 78.19 72 THR A O 1
ATOM 523 N N . ALA A 1 73 ? 8.516 -7.629 -3.521 1.00 68.00 73 ALA A N 1
ATOM 524 C CA . ALA A 1 73 ? 7.451 -8.585 -3.858 1.00 68.00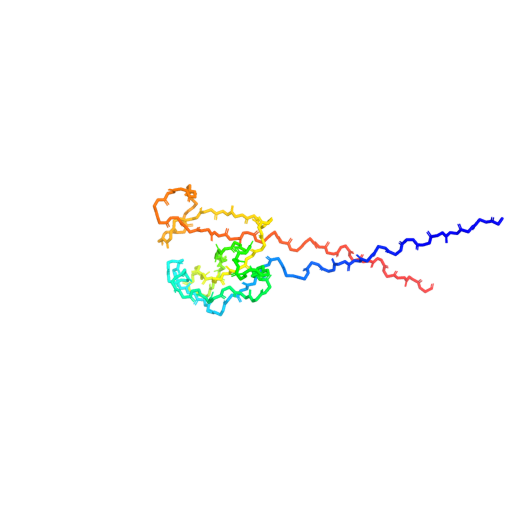 73 ALA A CA 1
ATOM 525 C C . ALA A 1 73 ? 7.479 -9.895 -3.044 1.00 68.00 73 ALA A C 1
ATOM 527 O O . ALA A 1 73 ? 6.478 -10.602 -2.983 1.00 68.00 73 ALA A O 1
ATOM 528 N N . ASP A 1 74 ? 8.603 -10.198 -2.401 1.00 66.38 74 ASP A N 1
ATOM 529 C CA . ASP A 1 74 ? 8.812 -11.312 -1.468 1.00 66.38 74 ASP A CA 1
ATOM 530 C C . ASP A 1 74 ? 8.241 -11.055 -0.059 1.00 66.38 74 ASP A C 1
ATOM 532 O 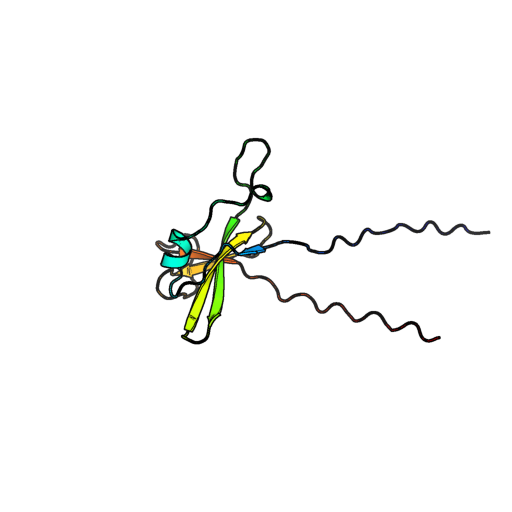O . ASP A 1 74 ? 8.256 -11.944 0.793 1.00 66.38 74 ASP A O 1
ATOM 536 N N . SER A 1 75 ? 7.708 -9.860 0.203 1.00 66.88 75 SER A N 1
ATOM 537 C CA . SER A 1 75 ? 7.127 -9.523 1.501 1.00 66.88 75 SER A CA 1
ATOM 538 C C . SER A 1 75 ? 5.818 -10.270 1.766 1.00 66.88 75 SER A C 1
ATOM 540 O O . SER A 1 75 ? 4.916 -10.314 0.926 1.00 66.88 75 SER A O 1
ATOM 542 N N . VAL A 1 76 ? 5.671 -10.809 2.981 1.00 66.56 76 VAL A N 1
ATOM 543 C CA . VAL A 1 76 ? 4.441 -11.489 3.407 1.00 66.56 76 VAL A CA 1
ATOM 544 C C . VAL A 1 76 ? 3.317 -10.465 3.525 1.00 66.56 76 VAL A C 1
ATOM 546 O O . VAL A 1 76 ? 3.365 -9.554 4.355 1.00 66.56 76 VAL A O 1
ATOM 549 N N . THR A 1 77 ? 2.284 -10.630 2.702 1.00 70.44 77 THR A N 1
ATOM 550 C CA . THR A 1 77 ? 1.110 -9.757 2.700 1.00 70.44 77 THR A CA 1
ATOM 551 C C . THR A 1 77 ? -0.092 -10.457 3.327 1.00 70.44 77 THR A C 1
ATOM 553 O O . THR A 1 77 ? -0.392 -11.613 3.035 1.00 70.44 77 THR A O 1
ATOM 556 N N . VAL A 1 78 ? -0.792 -9.748 4.210 1.00 77.38 78 VAL A N 1
ATOM 557 C CA . VAL A 1 78 ? -2.106 -10.132 4.742 1.00 77.38 78 VAL A CA 1
ATOM 558 C C . VAL A 1 78 ? -3.091 -9.052 4.314 1.00 77.38 78 VAL A C 1
ATOM 560 O O . VAL A 1 78 ? -2.712 -7.897 4.185 1.00 77.38 78 VAL A O 1
ATOM 563 N N . CYS A 1 79 ? -4.348 -9.390 4.052 1.00 81.31 79 CYS A N 1
ATOM 564 C CA . CYS A 1 79 ? -5.353 -8.388 3.709 1.00 81.31 79 CYS A CA 1
ATOM 565 C C . CYS A 1 79 ? -6.307 -8.165 4.873 1.00 81.31 79 CYS A C 1
ATOM 567 O O . CYS A 1 79 ? -6.727 -9.112 5.546 1.00 81.31 79 CYS A O 1
ATOM 569 N N . VAL A 1 80 ? -6.618 -6.896 5.116 1.00 79.38 80 VAL A N 1
ATOM 570 C CA . VAL A 1 80 ? -7.574 -6.467 6.134 1.00 79.38 80 VAL A CA 1
ATOM 571 C C . VAL A 1 80 ? -8.626 -5.572 5.506 1.00 79.38 80 VAL A C 1
ATOM 573 O O . VAL A 1 80 ? -8.360 -4.906 4.508 1.00 79.38 80 VAL A O 1
ATOM 576 N N . ASP A 1 81 ? -9.815 -5.551 6.083 1.00 81.50 81 ASP A N 1
ATOM 577 C CA . ASP A 1 81 ? -10.831 -4.569 5.739 1.00 81.50 81 ASP A CA 1
ATOM 578 C C . ASP A 1 81 ? -10.340 -3.157 6.106 1.00 81.50 81 ASP A C 1
ATOM 580 O O . ASP A 1 81 ? -9.850 -2.928 7.215 1.00 81.50 81 ASP A O 1
ATOM 584 N N . GLY A 1 82 ? -10.443 -2.214 5.167 1.00 71.12 82 GLY A N 1
ATOM 585 C CA . GLY A 1 82 ? -9.898 -0.863 5.321 1.00 71.12 82 GLY A CA 1
ATOM 586 C C . GLY A 1 82 ? -10.564 -0.017 6.413 1.00 71.12 82 GLY A C 1
ATOM 587 O O . GLY A 1 82 ? -9.988 0.991 6.828 1.00 71.12 82 GLY A O 1
ATOM 588 N N . VAL A 1 83 ? -11.746 -0.423 6.888 1.00 74.50 83 VAL A N 1
ATOM 589 C CA . VAL A 1 83 ? -12.526 0.294 7.908 1.00 74.50 83 VAL A CA 1
ATOM 590 C C . VAL A 1 83 ? -12.323 -0.326 9.289 1.00 74.50 83 VAL A C 1
ATOM 592 O O . VAL A 1 83 ? -12.056 0.375 10.260 1.00 74.50 83 VAL A O 1
ATOM 595 N N . THR A 1 84 ? -12.440 -1.647 9.382 1.00 75.94 84 THR A N 1
ATOM 596 C CA . THR A 1 84 ? -12.467 -2.391 10.648 1.00 75.94 84 THR A CA 1
ATOM 597 C C . THR A 1 84 ? -11.138 -3.038 11.012 1.00 75.94 84 THR A C 1
ATOM 599 O O . THR A 1 84 ? -10.977 -3.500 12.139 1.00 75.94 84 THR A O 1
ATOM 602 N N . ALA A 1 85 ? -10.188 -3.098 10.073 1.00 73.56 85 ALA A N 1
ATOM 603 C CA . ALA A 1 85 ? -8.903 -3.775 10.229 1.00 73.56 85 ALA A CA 1
ATOM 604 C C . ALA A 1 85 ? -8.987 -5.287 10.506 1.00 73.56 85 ALA A C 1
ATOM 606 O O . ALA A 1 85 ? -7.989 -5.911 10.880 1.00 73.56 85 ALA A O 1
ATOM 607 N N . HIS A 1 86 ? -10.153 -5.904 10.302 1.00 75.94 86 HIS A N 1
ATOM 608 C CA . HIS A 1 86 ? -10.300 -7.349 10.409 1.00 75.94 86 HIS A CA 1
ATOM 609 C C . HIS A 1 86 ? -9.711 -8.053 9.193 1.00 75.94 86 HIS A C 1
ATOM 611 O O . HIS A 1 86 ? -9.835 -7.585 8.063 1.00 75.94 86 HIS A O 1
ATOM 617 N N . ARG A 1 87 ? -9.083 -9.211 9.424 1.00 79.75 87 ARG A N 1
ATOM 618 C CA . ARG A 1 87 ? -8.545 -10.042 8.345 1.00 79.75 87 ARG A CA 1
ATOM 619 C C . ARG A 1 87 ? -9.668 -10.438 7.385 1.00 79.75 87 ARG A C 1
ATOM 621 O O . ARG A 1 87 ? -10.705 -10.929 7.821 1.00 79.75 87 ARG A O 1
ATOM 628 N N . THR A 1 88 ? -9.428 -10.259 6.092 1.00 82.75 88 THR A N 1
ATOM 629 C CA . THR A 1 88 ? -10.389 -10.550 5.021 1.00 82.75 88 THR A CA 1
ATOM 630 C C . THR A 1 88 ? -9.679 -11.153 3.803 1.00 82.75 88 THR A C 1
ATOM 632 O O . THR A 1 88 ? -8.448 -11.259 3.780 1.00 82.75 88 THR A O 1
ATOM 635 N N . GLY A 1 89 ? -10.447 -11.583 2.800 1.00 81.88 89 GLY A N 1
ATOM 636 C CA . GLY A 1 89 ? -9.913 -11.987 1.497 1.00 81.88 89 GLY A CA 1
ATOM 637 C C . GLY A 1 89 ? -9.303 -10.793 0.760 1.00 81.88 89 GLY A C 1
ATOM 638 O O . GLY A 1 89 ? -9.842 -9.691 0.803 1.00 81.88 89 GLY A O 1
ATOM 639 N N . CYS A 1 90 ? -8.166 -10.979 0.087 1.00 81.62 90 CYS A N 1
ATOM 640 C CA . CYS A 1 90 ? -7.504 -9.891 -0.651 1.00 81.62 90 CYS A CA 1
ATOM 641 C C . CYS A 1 90 ? -8.289 -9.394 -1.876 1.00 81.62 90 CYS A C 1
ATOM 643 O O . CYS A 1 90 ? -7.974 -8.339 -2.417 1.00 81.62 90 CYS A O 1
ATOM 645 N N . ASP A 1 91 ? -9.266 -10.176 -2.317 1.00 85.19 91 ASP A N 1
ATOM 646 C CA . ASP A 1 91 ? -10.226 -9.910 -3.383 1.00 85.19 91 ASP A CA 1
ATOM 647 C C . ASP A 1 91 ? -11.517 -9.240 -2.879 1.00 85.19 91 ASP A C 1
ATOM 649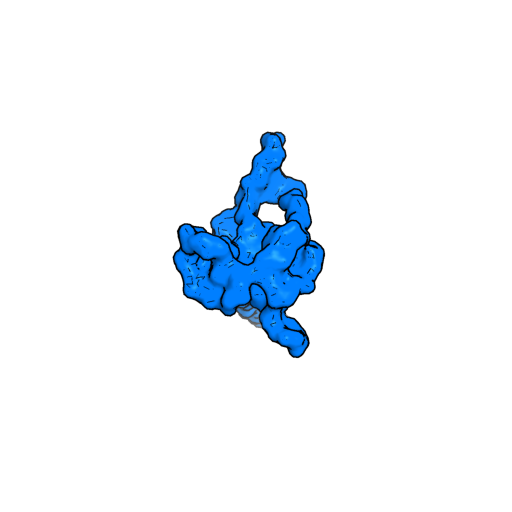 O O . ASP A 1 91 ? -12.348 -8.824 -3.687 1.00 85.19 91 ASP A O 1
ATOM 653 N N . ALA A 1 92 ? -11.691 -9.096 -1.560 1.00 84.06 92 ALA A N 1
ATOM 654 C CA . ALA A 1 92 ? -12.862 -8.444 -0.993 1.00 84.06 92 ALA A CA 1
ATOM 655 C C . ALA A 1 92 ? -12.878 -6.931 -1.313 1.00 84.06 92 ALA A C 1
ATOM 657 O O . ALA A 1 92 ? -11.833 -6.270 -1.255 1.00 84.06 92 ALA A O 1
ATOM 658 N N . PRO A 1 93 ? -14.054 -6.338 -1.599 1.00 79.00 93 PRO A N 1
ATOM 659 C CA . PRO A 1 93 ? -14.186 -4.890 -1.743 1.00 79.00 93 PRO A CA 1
ATOM 660 C C . PRO A 1 93 ? -13.685 -4.162 -0.490 1.00 79.00 93 PRO A C 1
ATOM 662 O O . PRO A 1 93 ? -14.064 -4.516 0.622 1.00 79.00 93 PRO A O 1
ATOM 665 N N . GLY A 1 94 ? -12.832 -3.149 -0.664 1.00 73.25 94 GLY A N 1
ATOM 666 C CA . GLY A 1 94 ? -12.268 -2.388 0.460 1.00 73.25 94 GLY A CA 1
ATOM 667 C C . GLY A 1 94 ? -11.118 -3.083 1.201 1.00 73.25 94 GLY A C 1
ATOM 668 O O . GLY A 1 94 ? -10.645 -2.558 2.210 1.00 73.25 94 GLY A O 1
ATOM 669 N N . ALA A 1 95 ? -10.634 -4.229 0.709 1.00 80.75 95 ALA A N 1
ATOM 670 C CA . ALA A 1 95 ? -9.455 -4.880 1.260 1.00 80.75 95 ALA A CA 1
ATOM 671 C C . ALA A 1 95 ? -8.191 -4.036 1.038 1.00 80.75 95 ALA A C 1
ATOM 673 O O . ALA A 1 95 ? -7.896 -3.575 -0.067 1.00 80.75 95 ALA A O 1
ATOM 674 N N . VAL A 1 96 ? -7.393 -3.894 2.094 1.00 78.38 96 VAL A N 1
ATOM 675 C CA . VAL A 1 96 ? -6.093 -3.231 2.064 1.00 78.38 96 VAL A CA 1
ATOM 676 C C . VAL A 1 96 ? -4.999 -4.234 2.407 1.00 78.38 96 VAL A C 1
ATOM 678 O O . VAL A 1 96 ? -5.077 -4.957 3.401 1.00 78.38 96 VAL A O 1
ATOM 681 N N . ARG A 1 97 ? -3.950 -4.271 1.576 1.00 80.81 97 ARG A N 1
ATOM 682 C CA . ARG A 1 97 ? -2.765 -5.102 1.820 1.00 80.81 97 ARG A CA 1
ATOM 683 C C . ARG A 1 97 ? -1.960 -4.536 2.981 1.00 80.81 97 ARG A C 1
ATOM 685 O O . ARG A 1 97 ? -1.443 -3.421 2.903 1.00 80.81 97 ARG A O 1
ATOM 692 N N . THR A 1 98 ? -1.809 -5.334 4.022 1.00 79.25 98 THR A N 1
ATOM 693 C CA . THR A 1 98 ? -0.876 -5.112 5.116 1.00 79.25 98 THR A CA 1
ATOM 694 C C . THR A 1 98 ? 0.370 -5.947 4.903 1.00 79.25 98 THR A C 1
ATOM 696 O O . THR A 1 98 ? 0.312 -7.066 4.391 1.00 79.25 98 THR A O 1
ATOM 699 N N . ILE A 1 99 ? 1.516 -5.381 5.254 1.00 76.31 99 ILE A N 1
ATOM 700 C CA . ILE A 1 99 ? 2.799 -6.059 5.128 1.00 76.31 99 ILE A CA 1
ATOM 701 C C . ILE A 1 99 ? 3.211 -6.515 6.513 1.00 76.31 99 ILE A C 1
ATOM 703 O O . ILE A 1 99 ? 3.418 -5.698 7.410 1.00 76.31 99 ILE A O 1
ATOM 707 N N . HIS A 1 100 ? 3.292 -7.831 6.689 1.00 67.44 100 HIS A N 1
ATOM 708 C CA . HIS A 1 100 ? 3.812 -8.406 7.913 1.00 67.44 100 HIS A CA 1
ATOM 709 C C . HIS A 1 100 ? 5.330 -8.489 7.798 1.00 67.44 100 HIS A C 1
ATOM 711 O O . HIS A 1 100 ? 5.862 -9.277 7.017 1.00 67.44 100 HIS A O 1
ATOM 717 N N . ILE A 1 101 ? 6.027 -7.666 8.576 1.00 58.78 101 ILE A N 1
ATOM 718 C CA . ILE A 1 101 ? 7.470 -7.799 8.745 1.00 58.78 101 ILE A CA 1
ATOM 719 C C . ILE A 1 101 ? 7.669 -8.896 9.795 1.00 58.78 101 ILE A C 1
ATOM 721 O O . ILE A 1 101 ? 7.246 -8.691 10.937 1.00 58.78 101 ILE A O 1
ATOM 725 N N . PRO A 1 102 ? 8.255 -10.062 9.457 1.00 51.41 102 PRO A N 1
ATOM 726 C CA . PRO A 1 102 ? 8.624 -11.020 10.488 1.00 51.41 102 PRO A CA 1
ATOM 727 C C . PRO A 1 102 ? 9.554 -10.319 11.490 1.00 51.41 102 PRO A C 1
ATOM 729 O O . PRO A 1 102 ? 10.360 -9.477 11.078 1.00 51.41 102 PRO A O 1
ATOM 732 N N . PRO A 1 103 ? 9.454 -10.615 12.799 1.00 45.44 103 PRO A N 1
ATOM 733 C CA . PRO A 1 103 ? 10.367 -10.030 13.771 1.00 45.44 103 PRO A CA 1
ATOM 734 C C . PRO A 1 103 ? 11.808 -10.281 13.311 1.00 45.44 103 PRO A C 1
ATOM 736 O O . PRO A 1 103 ? 12.077 -11.359 12.769 1.00 45.44 103 PRO A O 1
ATOM 739 N N . PRO A 1 104 ? 12.734 -9.317 13.494 1.00 44.62 104 PRO A N 1
ATOM 740 C CA . PRO A 1 104 ? 14.128 -9.552 13.159 1.00 44.62 104 PRO A CA 1
ATOM 741 C C . PRO A 1 104 ? 14.558 -10.819 13.889 1.00 44.62 104 PRO A C 1
ATOM 743 O O . PRO A 1 104 ? 14.431 -10.905 15.113 1.00 44.62 104 PRO A O 1
ATOM 746 N N . THR A 1 105 ? 15.004 -11.828 13.139 1.00 43.72 105 THR A N 1
ATOM 747 C CA . THR A 1 105 ? 15.574 -13.035 13.729 1.00 43.72 105 THR A CA 1
ATOM 748 C C . THR A 1 105 ? 16.634 -12.569 14.722 1.00 43.72 105 THR A C 1
ATOM 750 O O . THR A 1 105 ? 17.501 -11.789 14.311 1.00 43.72 105 THR A O 1
ATOM 753 N N . PRO A 1 106 ? 16.579 -12.961 16.010 1.00 45.09 106 PRO A N 1
ATOM 754 C CA . PRO A 1 106 ? 17.615 -12.580 16.952 1.00 45.09 106 PRO A CA 1
ATOM 755 C C . PRO A 1 106 ? 18.957 -12.968 16.342 1.00 45.09 106 PRO A C 1
ATOM 757 O O . PRO A 1 106 ? 19.201 -14.148 16.075 1.00 45.09 106 PRO A O 1
ATOM 760 N N . LEU A 1 107 ? 19.801 -11.973 16.063 1.00 45.09 107 LEU A N 1
ATOM 761 C CA . LEU A 1 107 ? 21.203 -12.207 15.761 1.00 45.09 107 LEU A CA 1
ATOM 762 C C . LEU A 1 107 ? 21.730 -12.964 16.972 1.00 45.09 107 LEU A C 1
ATOM 764 O O . LEU A 1 107 ? 21.861 -12.387 18.049 1.00 45.09 107 LEU A O 1
ATOM 768 N N . LYS A 1 108 ? 21.936 -14.275 16.826 1.00 43.69 108 LYS A N 1
ATOM 769 C CA . LYS A 1 108 ? 22.606 -15.087 17.833 1.00 43.69 108 LYS A CA 1
ATOM 770 C C . LYS A 1 108 ? 23.910 -14.355 18.127 1.00 43.69 108 LYS A C 1
ATOM 772 O O . LYS A 1 108 ? 24.748 -14.242 17.234 1.00 43.69 108 LYS A O 1
ATOM 777 N N . SER A 1 109 ? 24.015 -13.767 19.315 1.00 42.25 109 SER A N 1
ATOM 778 C CA . SER A 1 109 ? 25.183 -13.018 19.753 1.00 42.25 109 SER A CA 1
ATOM 779 C C . SER A 1 109 ? 26.395 -13.901 19.494 1.00 42.25 109 SER A C 1
ATOM 781 O O . SER A 1 109 ? 26.473 -15.009 20.029 1.00 42.25 109 SER A O 1
ATOM 783 N N . SER A 1 110 ? 27.291 -13.456 18.611 1.00 44.34 110 SER A N 1
ATOM 784 C CA . SER A 1 110 ? 28.567 -14.134 18.408 1.00 44.34 110 SER A CA 1
ATOM 785 C C . SER A 1 110 ? 29.219 -14.332 19.777 1.00 44.34 110 SER A C 1
ATOM 787 O O . SER A 1 110 ? 29.234 -13.380 20.564 1.00 44.34 110 SER A O 1
ATOM 789 N N . PRO A 1 111 ? 29.733 -15.532 20.099 1.00 47.00 111 PRO A N 1
ATOM 790 C CA . PRO A 1 111 ? 30.491 -15.706 21.324 1.00 47.00 111 PRO A CA 1
ATOM 791 C C . PRO A 1 111 ? 31.667 -14.727 21.300 1.00 47.00 111 PRO A C 1
ATOM 793 O O . PRO A 1 111 ? 32.425 -14.676 20.330 1.00 47.00 111 PRO A O 1
ATOM 796 N N . THR A 1 112 ? 31.770 -13.914 22.350 1.00 44.31 112 THR A N 1
ATOM 797 C CA . THR A 1 112 ? 32.922 -13.058 22.629 1.00 44.31 112 THR A CA 1
ATOM 798 C C . THR A 1 112 ? 34.199 -13.889 22.473 1.00 44.31 112 THR A C 1
ATOM 800 O O . THR A 1 112 ? 34.292 -14.939 23.118 1.00 44.31 112 THR A O 1
ATOM 803 N N . PRO A 1 113 ? 35.183 -13.482 21.647 1.00 48.25 113 PRO A N 1
ATOM 804 C CA . PRO A 1 113 ? 36.481 -14.136 21.679 1.00 48.25 113 PRO A CA 1
ATOM 805 C C . PRO A 1 113 ? 37.064 -13.902 23.077 1.00 48.25 113 PRO A C 1
ATOM 807 O O . PRO A 1 113 ? 37.260 -12.765 23.500 1.00 48.25 113 PRO A O 1
ATOM 810 N N . THR A 1 114 ? 37.227 -14.988 23.828 1.00 48.94 114 THR A N 1
ATOM 811 C CA . THR A 1 114 ? 37.944 -14.982 25.110 1.00 48.94 114 THR A CA 1
ATOM 812 C C . THR A 1 114 ? 39.432 -14.761 24.799 1.00 48.94 114 THR A C 1
ATOM 814 O O . THR A 1 114 ? 39.876 -15.286 23.774 1.00 48.94 114 THR A O 1
ATOM 817 N N . PRO A 1 115 ? 40.155 -13.946 25.593 1.00 59.16 115 PRO A N 1
ATOM 818 C CA . PRO A 1 115 ? 41.536 -13.537 25.318 1.00 59.16 115 PRO A CA 1
ATOM 819 C C . PRO A 1 115 ? 42.527 -14.695 25.180 1.00 59.16 115 PRO A C 1
ATOM 821 O O . PRO A 1 115 ? 42.309 -15.750 25.819 1.00 59.16 115 PRO A O 1
#

Radius of gyration: 19.43 Å; chains: 1; bounding box: 65×38×43 Å